Protein AF-S4PMJ0-F1 (afdb_monomer_lite)

Organism: NCBI:txid116150

pLDDT: mean 92.67, std 10.89, range [43.19, 98.44]

Secondary structure (DSSP, 8-state):
---GGGS--HHHHHHHHHHHHHHHHSTTSSTT-EEEEES-TT-HHHHHHHHTT-EEEEE--TTTHHHHHHHHHHTGGG--

Sequence (80 aa):
EGDVNCVVWDASLVLAKYLETMCQSKPDFLSGVRVLELGSGLGVVGLTAATLGAQVTLTDLPEALPLLRINITENKSKIA

Radius of gyration: 12.54 Å; chains: 1; bounding box: 33×24×32 Å

Foldseek 3Di:
DDPPLPDDDPVLVVLLVVVVVVCVVPLCPLAAAEEEDEACSQVSNQQSSQLSHHNYDYDDPPVNVVNNVVSCVVCVVSGD

InterPro domains:
  IPR019410 Lysine methyltransferase [PF10294] (3-77)
  IPR019410 Lysine methyltransferase [PTHR14614] (6-77)
  IPR029063 S-adenosyl-L-methionine-dependent methyltransferase superfamily [G3DSA:3.40.50.150] (1-80)
  IPR029063 S-adenosyl-L-methionine-dependent methyltransferase superfamily [SSF53335] (19-76)

Structure (mmCIF, N/CA/C/O backbone):
data_AF-S4PMJ0-F1
#
_entry.id   AF-S4PMJ0-F1
#
loop_
_atom_site.group_PDB
_atom_site.id
_atom_site.type_symbol
_atom_site.label_atom_id
_atom_site.label_alt_id
_atom_site.label_comp_id
_atom_site.label_asym_id
_atom_site.label_entity_id
_atom_site.label_seq_id
_atom_site.pdbx_PDB_ins_code
_atom_site.Cartn_x
_atom_site.Cartn_y
_atom_site.Cartn_z
_atom_site.occupancy
_atom_site.B_iso_or_equiv
_atom_site.auth_seq_id
_atom_site.auth_comp_id
_atom_site.auth_asym_id
_atom_site.auth_atom_id
_atom_site.pdbx_PDB_model_num
ATOM 1 N N . GLU A 1 1 ? 21.425 5.297 -16.005 1.00 43.19 1 GLU A N 1
ATOM 2 C CA . GLU A 1 1 ? 20.061 5.703 -15.610 1.00 43.19 1 GLU A CA 1
ATOM 3 C C . GLU A 1 1 ? 19.820 5.160 -14.212 1.00 43.19 1 GLU A C 1
ATOM 5 O O . GLU A 1 1 ? 20.333 4.089 -13.917 1.00 43.19 1 GLU A O 1
ATOM 10 N N . GLY A 1 2 ? 19.221 5.941 -13.312 1.00 51.34 2 GLY A N 1
ATOM 11 C CA . GLY A 1 2 ? 19.042 5.526 -11.919 1.00 51.34 2 GLY A CA 1
ATOM 12 C C . GLY A 1 2 ? 17.756 4.726 -11.763 1.00 51.34 2 GLY A C 1
ATOM 13 O O . GLY A 1 2 ? 16.697 5.229 -12.130 1.00 51.34 2 GLY A O 1
ATOM 14 N N . ASP A 1 3 ? 17.843 3.517 -11.211 1.00 57.91 3 ASP A N 1
ATOM 15 C CA . ASP A 1 3 ? 16.683 2.679 -10.893 1.00 57.91 3 ASP A CA 1
ATOM 16 C C . ASP A 1 3 ? 15.872 3.298 -9.740 1.00 57.91 3 ASP A C 1
ATOM 18 O O . ASP A 1 3 ? 15.986 2.917 -8.575 1.00 57.91 3 ASP A O 1
ATOM 22 N N . VAL A 1 4 ? 15.030 4.283 -10.064 1.00 63.69 4 VAL A N 1
ATOM 23 C CA . VAL A 1 4 ? 14.113 4.951 -9.119 1.00 63.69 4 VAL A CA 1
ATOM 24 C C . VAL A 1 4 ? 13.039 4.013 -8.552 1.00 63.69 4 VAL A C 1
ATOM 26 O O . VAL A 1 4 ? 12.405 4.339 -7.550 1.00 63.69 4 VAL A O 1
ATOM 29 N N . ASN A 1 5 ? 12.877 2.830 -9.149 1.00 60.56 5 ASN A N 1
ATOM 30 C CA . ASN A 1 5 ? 11.908 1.808 -8.744 1.00 60.56 5 ASN A CA 1
ATOM 31 C C . ASN A 1 5 ? 12.378 0.967 -7.542 1.00 60.56 5 ASN A C 1
ATOM 33 O O . ASN A 1 5 ? 11.602 0.181 -7.004 1.00 60.56 5 ASN A O 1
ATOM 37 N N . CYS A 1 6 ? 13.635 1.125 -7.115 1.00 71.88 6 CYS A N 1
ATOM 38 C CA . CYS A 1 6 ? 14.254 0.323 -6.054 1.00 71.88 6 CYS A CA 1
ATOM 39 C C . CYS A 1 6 ? 14.448 1.089 -4.736 1.00 71.88 6 CYS A C 1
ATOM 41 O O . CYS A 1 6 ? 15.080 0.571 -3.815 1.00 71.88 6 CYS A O 1
ATOM 43 N N . VAL A 1 7 ? 13.942 2.321 -4.634 1.00 84.12 7 VAL A N 1
ATOM 44 C CA . VAL A 1 7 ? 14.174 3.196 -3.479 1.00 84.12 7 VAL A CA 1
ATOM 45 C C . VAL A 1 7 ? 12.865 3.480 -2.753 1.00 84.12 7 VAL A C 1
ATOM 47 O O . VAL A 1 7 ? 11.833 3.759 -3.362 1.00 84.12 7 VAL A O 1
ATOM 50 N N . VAL A 1 8 ? 12.914 3.427 -1.423 1.00 87.75 8 VAL A N 1
ATOM 51 C CA . VAL A 1 8 ? 11.840 3.948 -0.576 1.00 87.75 8 VAL A CA 1
ATOM 52 C C . VAL A 1 8 ? 11.983 5.464 -0.517 1.00 87.75 8 VAL A C 1
ATOM 54 O O . VAL A 1 8 ? 12.974 5.977 -0.005 1.00 87.75 8 VAL A O 1
ATOM 57 N N . TRP A 1 9 ? 10.995 6.181 -1.042 1.00 91.25 9 TRP A N 1
ATOM 58 C CA . TRP A 1 9 ? 10.974 7.643 -1.020 1.00 91.25 9 TRP A CA 1
ATOM 59 C C . TRP A 1 9 ? 10.520 8.166 0.343 1.00 91.25 9 TRP A C 1
ATOM 61 O O . TRP A 1 9 ? 9.576 7.623 0.921 1.00 91.25 9 TRP A O 1
ATOM 71 N N . ASP A 1 10 ? 11.100 9.269 0.820 1.00 93.50 10 ASP A N 1
ATOM 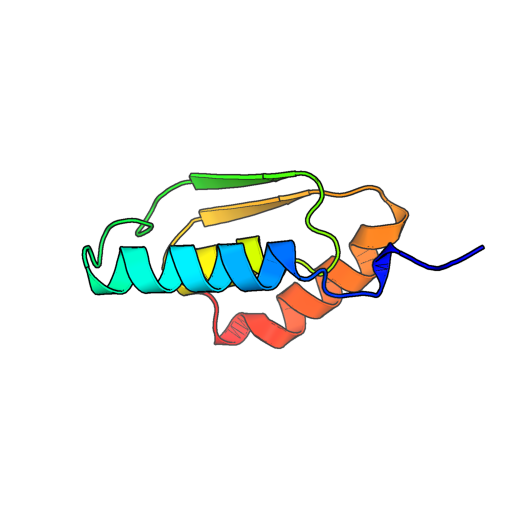72 C CA . ASP A 1 10 ? 10.754 9.864 2.123 1.00 93.50 10 ASP A CA 1
ATOM 73 C C . ASP A 1 10 ? 9.247 10.119 2.279 1.00 93.50 10 ASP A C 1
ATOM 75 O O . ASP A 1 10 ? 8.660 9.838 3.324 1.00 93.50 10 ASP A O 1
ATOM 79 N N . ALA A 1 11 ? 8.585 10.571 1.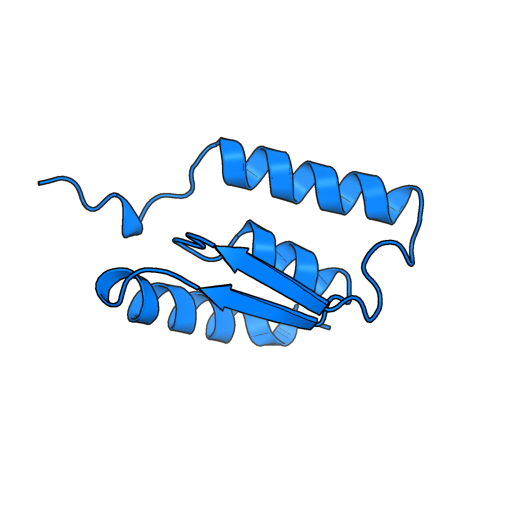209 1.00 93.94 11 ALA A N 1
ATOM 80 C CA . ALA A 1 11 ? 7.142 10.805 1.200 1.00 93.94 11 ALA A CA 1
ATOM 81 C C . ALA A 1 11 ? 6.325 9.537 1.516 1.00 93.94 11 ALA A C 1
ATOM 83 O O . ALA A 1 11 ? 5.297 9.622 2.188 1.00 93.94 11 ALA A O 1
ATOM 84 N N . SER A 1 12 ? 6.797 8.360 1.087 1.00 95.38 12 SER A N 1
ATOM 85 C CA . SER A 1 12 ? 6.130 7.084 1.372 1.00 95.38 12 SER A CA 1
ATOM 86 C C . SER A 1 12 ? 6.211 6.719 2.857 1.00 95.38 12 SER A C 1
ATOM 88 O O . SER A 1 12 ? 5.225 6.257 3.429 1.00 95.38 12 SER A O 1
ATOM 90 N N . LEU A 1 13 ? 7.337 7.012 3.516 1.00 96.50 13 LEU A N 1
ATOM 91 C CA . LEU A 1 13 ? 7.501 6.804 4.957 1.00 96.50 13 LEU A CA 1
ATOM 92 C C . LEU A 1 13 ? 6.611 7.755 5.760 1.00 96.50 13 LEU A C 1
ATOM 94 O O . LEU A 1 13 ? 5.943 7.332 6.706 1.00 96.50 13 LEU A O 1
ATOM 98 N N . VAL A 1 14 ? 6.561 9.029 5.357 1.00 98.12 14 VAL A N 1
ATOM 99 C CA . VAL A 1 14 ? 5.704 10.040 5.993 1.00 98.12 14 VAL A CA 1
ATOM 100 C C . VAL A 1 14 ? 4.230 9.644 5.885 1.00 98.12 14 VAL A C 1
ATOM 102 O O . VAL A 1 14 ? 3.517 9.666 6.889 1.00 98.12 14 VAL A O 1
ATOM 105 N N . LEU A 1 15 ? 3.773 9.232 4.698 1.00 98.06 15 LEU A N 1
ATOM 106 C CA . LEU A 1 15 ? 2.381 8.837 4.491 1.00 98.06 15 LEU A CA 1
ATOM 107 C C . LEU A 1 15 ? 2.031 7.540 5.232 1.00 98.06 15 LEU A C 1
ATOM 109 O O . LEU A 1 15 ? 0.986 7.479 5.878 1.00 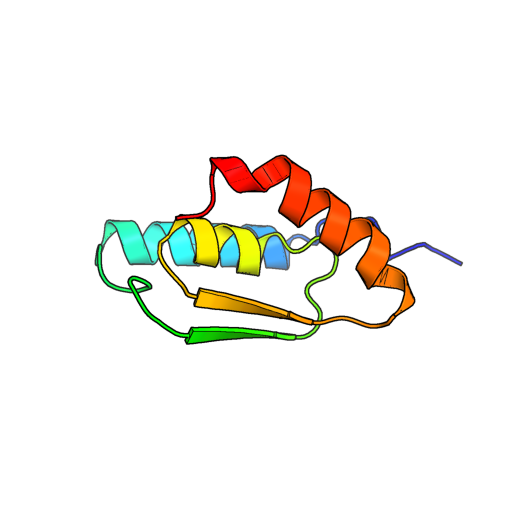98.06 15 LEU A O 1
ATOM 113 N N . ALA A 1 16 ? 2.907 6.533 5.218 1.00 97.62 16 ALA A N 1
ATOM 114 C CA . ALA A 1 16 ? 2.703 5.306 5.988 1.00 97.62 16 ALA A CA 1
ATOM 115 C C . ALA A 1 16 ? 2.545 5.604 7.490 1.00 97.62 16 ALA A C 1
ATOM 117 O O . ALA A 1 16 ? 1.590 5.143 8.122 1.00 97.62 16 ALA A O 1
ATOM 118 N N . LYS A 1 17 ? 3.419 6.454 8.051 1.00 97.94 17 LYS A N 1
ATOM 119 C CA . LYS A 1 17 ? 3.336 6.857 9.462 1.00 97.94 17 LYS A CA 1
ATOM 120 C C . LYS A 1 17 ? 2.074 7.664 9.767 1.00 97.94 17 LYS A C 1
ATOM 122 O O . LYS A 1 17 ? 1.486 7.518 10.842 1.00 97.94 17 LYS A O 1
ATOM 127 N N . TYR A 1 18 ? 1.641 8.504 8.831 1.00 98.12 18 TYR A N 1
ATOM 128 C CA . TYR A 1 18 ? 0.389 9.239 8.957 1.00 98.12 18 TYR A CA 1
ATOM 129 C C . TYR A 1 18 ? -0.816 8.292 9.033 1.00 98.12 18 TYR A C 1
ATOM 131 O O . TYR A 1 18 ? -1.625 8.430 9.948 1.00 98.12 18 TYR A O 1
ATOM 139 N N . LEU A 1 19 ? -0.911 7.293 8.147 1.00 97.81 19 LEU A N 1
ATOM 140 C CA . LEU A 1 19 ? -2.001 6.306 8.167 1.00 97.81 19 LEU A CA 1
ATOM 141 C C . LEU A 1 19 ? -2.041 5.511 9.478 1.00 97.81 19 LEU A C 1
ATOM 143 O O . LEU A 1 19 ? -3.117 5.338 10.053 1.00 97.81 19 LEU A O 1
ATOM 147 N N . GLU A 1 20 ? -0.878 5.088 9.979 1.00 97.00 20 GLU A N 1
ATOM 148 C CA . GLU A 1 20 ? -0.762 4.435 11.287 1.00 97.00 20 GLU A CA 1
ATOM 149 C C . GLU A 1 20 ? -1.293 5.348 12.405 1.00 97.00 20 GLU A C 1
ATOM 151 O O . GLU A 1 20 ? -2.131 4.934 13.205 1.00 97.00 20 GLU A O 1
ATOM 156 N N . THR A 1 21 ? -0.862 6.613 12.430 1.00 97.88 21 THR A N 1
ATOM 157 C CA . THR A 1 21 ? -1.291 7.603 13.436 1.00 97.88 21 THR A CA 1
ATOM 158 C C . THR A 1 21 ? -2.804 7.843 13.380 1.00 97.88 21 THR A C 1
ATOM 160 O O . THR A 1 21 ? -3.470 7.933 14.414 1.00 97.88 21 THR A O 1
ATOM 163 N N . MET A 1 22 ? -3.380 7.890 12.175 1.00 97.56 22 MET A N 1
ATOM 164 C CA . MET A 1 22 ? -4.826 8.013 11.996 1.00 97.56 22 MET A CA 1
ATOM 165 C C . MET A 1 22 ? -5.564 6.800 12.564 1.00 97.56 22 MET A C 1
ATOM 167 O O . MET A 1 22 ? -6.529 6.988 13.306 1.00 97.56 22 MET A O 1
ATOM 171 N N . CYS A 1 23 ? -5.078 5.584 12.305 1.00 96.00 23 CYS A N 1
ATOM 172 C CA . CYS A 1 23 ? -5.681 4.359 12.835 1.00 96.00 23 CYS A CA 1
ATOM 173 C C . CYS A 1 23 ? -5.518 4.227 14.358 1.00 96.00 23 CYS A C 1
ATOM 175 O O . CYS A 1 23 ? -6.418 3.722 15.020 1.00 96.00 23 CYS A O 1
ATOM 177 N N . GLN A 1 24 ? -4.443 4.756 14.950 1.0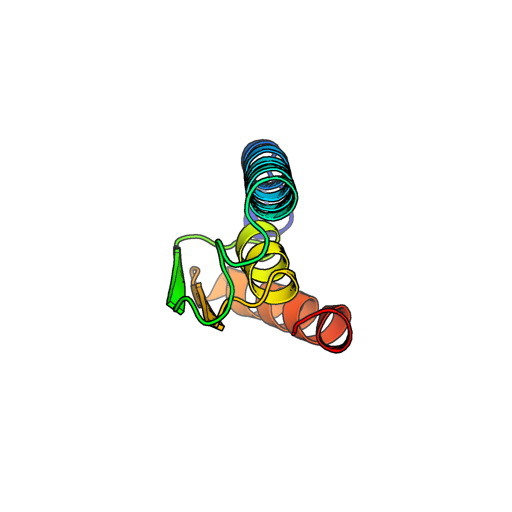0 95.25 24 GLN A N 1
ATOM 178 C CA . GLN A 1 24 ? -4.316 4.839 16.413 1.00 95.25 24 GLN A CA 1
ATOM 179 C C . GLN A 1 24 ? -5.415 5.714 17.037 1.00 95.25 24 GLN A C 1
ATOM 181 O O . GLN A 1 24 ? -5.945 5.384 18.095 1.00 95.25 24 GLN A O 1
ATOM 186 N N . SER A 1 25 ? -5.780 6.820 16.378 1.00 96.69 25 SER A N 1
ATOM 187 C CA . SER A 1 25 ? -6.859 7.706 16.846 1.00 96.69 25 SER A CA 1
ATOM 188 C C . SER A 1 25 ? -8.267 7.188 16.517 1.00 96.69 25 SER A C 1
ATOM 190 O O . SER A 1 25 ? -9.222 7.480 17.236 1.00 96.69 25 SER A O 1
ATOM 192 N N . LYS A 1 26 ? -8.403 6.442 15.416 1.00 96.19 26 LYS A N 1
ATOM 193 C CA . LYS A 1 26 ? -9.656 5.906 14.875 1.00 96.19 26 LYS A CA 1
ATOM 194 C C . LYS A 1 26 ? -9.395 4.493 14.335 1.00 96.19 26 LYS A C 1
ATOM 196 O O . LYS A 1 26 ? -9.081 4.369 13.152 1.00 96.19 26 LYS A O 1
ATOM 201 N N . PRO A 1 27 ? -9.531 3.443 15.166 1.00 92.12 27 PRO A N 1
ATOM 202 C CA . PRO A 1 27 ? -9.154 2.072 14.798 1.00 92.12 27 PRO A CA 1
ATOM 203 C C . PRO A 1 27 ? -9.782 1.561 13.497 1.00 92.12 27 PRO A C 1
ATOM 205 O O . PRO A 1 27 ? -9.121 0.880 12.723 1.00 92.12 27 PRO A O 1
ATOM 208 N N . ASP A 1 28 ? -11.018 1.967 13.203 1.00 93.56 28 ASP A N 1
ATOM 209 C CA . ASP A 1 28 ? -11.744 1.526 12.007 1.00 93.56 28 ASP A CA 1
ATOM 210 C C . ASP A 1 28 ? -11.513 2.414 10.772 1.00 93.56 28 ASP A C 1
ATOM 212 O O . ASP A 1 28 ? -12.200 2.261 9.766 1.00 93.56 28 ASP A O 1
ATOM 216 N N . PHE A 1 29 ? -10.563 3.357 10.815 1.00 96.62 29 PHE A N 1
ATOM 217 C CA . PHE A 1 29 ? -10.340 4.326 9.732 1.00 96.62 29 PHE A CA 1
ATOM 218 C C . PHE A 1 29 ? -10.077 3.669 8.366 1.00 96.62 29 PHE A C 1
ATOM 220 O O . PHE A 1 29 ? -10.526 4.191 7.347 1.00 96.62 29 PHE A O 1
ATOM 227 N N . LEU A 1 30 ? -9.377 2.529 8.346 1.00 96.62 30 LEU A N 1
ATOM 228 C CA . LEU A 1 30 ? -9.067 1.769 7.128 1.00 96.62 30 LEU A CA 1
ATOM 229 C C . LEU A 1 30 ? -9.720 0.382 7.071 1.00 96.62 30 LEU A C 1
ATOM 231 O O . LEU A 1 30 ? -9.666 -0.267 6.027 1.00 96.62 30 LEU A O 1
ATOM 235 N N . SER A 1 31 ? -10.372 -0.058 8.147 1.00 96.06 31 SER A N 1
ATOM 236 C CA . SER A 1 31 ? -10.955 -1.397 8.243 1.00 96.06 31 SER A CA 1
ATOM 237 C C . SER A 1 31 ? -12.031 -1.617 7.172 1.00 96.06 31 SER A C 1
ATOM 239 O O . SER A 1 31 ? -13.030 -0.900 7.110 1.00 96.06 31 SER A O 1
ATOM 241 N N . GLY A 1 32 ? -11.808 -2.587 6.281 1.00 94.69 32 GLY A N 1
ATOM 242 C CA . GLY A 1 32 ? -12.720 -2.927 5.183 1.00 94.69 32 GLY A CA 1
ATOM 243 C C . GLY A 1 32 ? -12.787 -1.896 4.047 1.00 94.69 32 GLY A C 1
ATOM 244 O O . GLY A 1 32 ? -13.558 -2.077 3.101 1.00 94.69 32 GLY A O 1
ATOM 245 N N . VAL A 1 33 ? -11.988 -0.827 4.101 1.00 97.75 33 VAL A N 1
ATOM 246 C CA . VAL A 1 33 ? -11.963 0.215 3.067 1.00 97.75 33 VAL A CA 1
ATOM 247 C C . VAL A 1 33 ? -11.222 -0.297 1.835 1.00 97.75 33 VAL A C 1
ATOM 249 O O . VAL A 1 33 ? -10.147 -0.881 1.941 1.00 97.75 33 VAL A O 1
ATOM 252 N N . ARG A 1 34 ? -11.769 -0.050 0.640 1.00 98.19 34 ARG A N 1
ATOM 253 C CA . ARG A 1 34 ? -11.081 -0.351 -0.623 1.00 98.19 34 ARG A CA 1
ATOM 254 C C . ARG A 1 34 ? -10.151 0.798 -0.999 1.00 98.19 34 ARG A C 1
ATOM 256 O O . ARG A 1 34 ? -10.621 1.918 -1.189 1.00 98.19 34 ARG A O 1
ATOM 263 N N . VAL A 1 35 ? -8.861 0.510 -1.139 1.00 98.31 35 VAL A N 1
ATOM 264 C CA . VAL A 1 35 ? -7.813 1.492 -1.449 1.00 98.31 35 VAL A CA 1
ATOM 265 C C . VAL A 1 35 ? -7.146 1.131 -2.773 1.00 98.31 35 VAL A C 1
ATOM 267 O O . VAL A 1 35 ? -6.803 -0.024 -3.009 1.00 98.31 35 VAL A O 1
ATOM 270 N N . LEU A 1 36 ? -6.945 2.131 -3.628 1.00 98.44 36 LEU A N 1
ATOM 271 C CA . LEU A 1 36 ? -6.134 2.039 -4.839 1.00 98.44 36 LEU A CA 1
ATOM 272 C C . LEU A 1 36 ? -4.917 2.947 -4.661 1.00 98.44 36 LEU A C 1
ATOM 274 O O . LEU A 1 36 ? -5.084 4.148 -4.457 1.00 98.44 36 LEU A O 1
ATOM 278 N N . GLU A 1 37 ? -3.715 2.387 -4.746 1.00 98.31 37 GLU A N 1
ATOM 279 C CA . GLU A 1 37 ? -2.473 3.162 -4.750 1.00 98.31 37 GLU A CA 1
ATOM 280 C C . GLU A 1 37 ? -1.942 3.282 -6.183 1.00 98.31 37 GLU A C 1
ATOM 282 O O . GLU A 1 37 ? -1.838 2.283 -6.899 1.00 98.31 37 GLU A O 1
ATOM 287 N N . LEU A 1 38 ? -1.628 4.511 -6.599 1.00 97.81 38 LEU A N 1
ATOM 288 C CA . LEU A 1 38 ? -1.059 4.835 -7.906 1.00 97.81 38 LEU A CA 1
ATOM 289 C C . LEU A 1 38 ? 0.424 5.169 -7.741 1.00 97.81 38 LEU A C 1
ATOM 291 O O . LEU A 1 38 ? 0.751 6.068 -6.969 1.00 97.81 38 LEU A O 1
ATOM 295 N N . GLY A 1 39 ? 1.298 4.487 -8.482 1.00 95.88 39 GLY A N 1
ATOM 296 C CA . GLY A 1 39 ? 2.745 4.676 -8.347 1.00 95.88 39 GLY A CA 1
ATOM 297 C C . GLY A 1 39 ? 3.272 4.093 -7.035 1.00 95.88 39 GLY A C 1
ATOM 298 O O . GLY A 1 39 ? 3.935 4.786 -6.265 1.00 95.88 39 GLY A O 1
ATOM 299 N N . SER A 1 40 ? 2.915 2.839 -6.749 1.00 96.00 40 SER A N 1
ATOM 300 C CA . SER A 1 40 ? 3.253 2.151 -5.501 1.00 96.00 40 SER A CA 1
ATOM 301 C C . SER A 1 40 ? 4.760 1.995 -5.260 1.00 96.00 40 SER A C 1
ATOM 303 O O . SER A 1 40 ? 5.177 1.855 -4.109 1.00 96.00 40 SER A O 1
ATOM 305 N N . GLY A 1 41 ? 5.592 1.971 -6.301 1.00 94.94 41 GLY A N 1
ATOM 306 C CA . GLY A 1 41 ? 7.013 1.648 -6.237 1.00 94.94 41 GLY A CA 1
ATOM 307 C C . GLY A 1 41 ? 7.236 0.315 -5.523 1.00 94.94 41 GLY A C 1
ATOM 308 O O . GLY A 1 41 ? 6.854 -0.749 -6.007 1.00 94.94 41 GLY A O 1
ATOM 309 N N . LEU A 1 42 ? 7.800 0.380 -4.316 1.00 95.00 42 LEU A N 1
ATOM 310 C CA . LEU A 1 42 ? 8.018 -0.781 -3.448 1.00 95.00 42 LEU A CA 1
ATOM 311 C C . LEU A 1 42 ? 6.777 -1.206 -2.635 1.00 95.00 42 LEU A C 1
ATOM 313 O O . LEU A 1 42 ? 6.815 -2.232 -1.959 1.00 95.00 42 LEU A O 1
ATOM 317 N N . GLY A 1 43 ? 5.684 -0.445 -2.691 1.00 96.25 43 GLY A N 1
ATOM 318 C CA . GLY A 1 43 ? 4.395 -0.757 -2.070 1.00 96.25 43 GLY A CA 1
ATOM 319 C C . GLY A 1 43 ? 4.278 -0.375 -0.597 1.00 96.25 43 GLY A C 1
ATOM 320 O O . GLY A 1 43 ? 3.364 -0.843 0.069 1.00 96.25 43 GLY A O 1
ATOM 321 N N . VAL A 1 44 ? 5.185 0.445 -0.056 1.00 96.62 44 VAL A N 1
ATOM 322 C CA . VAL A 1 44 ? 5.258 0.744 1.390 1.00 96.62 44 VAL A CA 1
ATOM 323 C C . VAL A 1 44 ? 3.932 1.269 1.949 1.00 96.62 44 VAL A C 1
ATOM 325 O O . VAL A 1 44 ? 3.465 0.780 2.981 1.00 96.62 44 VAL A O 1
ATOM 328 N N . VAL A 1 45 ? 3.308 2.242 1.281 1.00 97.94 45 VAL A N 1
ATOM 329 C CA . VAL A 1 45 ? 2.083 2.872 1.792 1.00 97.94 45 VAL A CA 1
ATOM 330 C C . VAL A 1 45 ? 0.904 1.923 1.665 1.00 97.94 45 VAL A C 1
ATOM 332 O O . VAL A 1 45 ? 0.197 1.701 2.647 1.00 97.94 45 VAL A O 1
ATOM 335 N N . GLY A 1 46 ? 0.691 1.333 0.491 1.00 97.94 46 GLY A N 1
ATOM 336 C CA . GLY A 1 46 ? -0.428 0.428 0.298 1.00 97.94 46 GLY A CA 1
ATOM 337 C C . GLY A 1 46 ? -0.310 -0.864 1.115 1.00 97.94 46 GLY A C 1
ATOM 338 O O . GLY A 1 46 ? -1.311 -1.322 1.658 1.00 97.94 46 GLY A O 1
ATOM 339 N N . LEU A 1 47 ? 0.894 -1.409 1.324 1.00 97.88 47 LEU A N 1
ATOM 340 C CA . LEU A 1 47 ? 1.102 -2.523 2.259 1.00 97.88 47 LEU A CA 1
ATOM 341 C C . LEU A 1 47 ? 0.790 -2.108 3.698 1.00 97.88 47 LEU A C 1
ATOM 343 O O . LEU A 1 47 ? 0.115 -2.853 4.403 1.00 97.88 47 LEU A O 1
ATOM 347 N N . THR A 1 48 ? 1.202 -0.907 4.116 1.00 97.62 48 THR A N 1
ATOM 348 C CA . THR A 1 48 ? 0.832 -0.359 5.431 1.00 97.62 48 THR A CA 1
ATOM 349 C C . THR A 1 48 ? -0.686 -0.267 5.570 1.00 97.62 48 THR A C 1
ATOM 351 O O . THR A 1 48 ? -1.242 -0.775 6.542 1.00 97.62 48 THR A O 1
ATOM 354 N N . ALA A 1 49 ? -1.381 0.288 4.575 1.00 97.94 49 ALA A N 1
ATOM 355 C CA . ALA A 1 49 ? -2.840 0.351 4.573 1.00 97.94 49 ALA A CA 1
ATOM 356 C C . ALA A 1 49 ? -3.481 -1.047 4.672 1.00 97.94 49 ALA A C 1
ATOM 358 O O . ALA A 1 49 ? -4.443 -1.227 5.417 1.00 97.94 49 ALA A O 1
ATOM 359 N N . ALA A 1 50 ? -2.918 -2.045 3.986 1.00 97.62 50 ALA A N 1
ATOM 360 C CA . ALA A 1 50 ? -3.392 -3.424 4.039 1.00 97.62 50 ALA A CA 1
ATOM 361 C C . ALA A 1 50 ? -3.197 -4.056 5.432 1.00 97.62 50 ALA A C 1
ATOM 363 O O . ALA A 1 50 ? -4.097 -4.718 5.943 1.00 97.62 50 ALA A O 1
ATOM 364 N N . THR A 1 51 ? -2.068 -3.793 6.104 1.00 96.81 51 THR A N 1
ATOM 365 C CA . THR A 1 51 ? -1.858 -4.227 7.504 1.00 96.81 51 THR A CA 1
ATOM 366 C C . THR A 1 51 ? -2.823 -3.561 8.492 1.00 96.81 51 THR A C 1
ATOM 368 O O . THR A 1 51 ? -3.101 -4.110 9.553 1.00 96.81 51 THR A O 1
ATOM 371 N N . LEU A 1 52 ? -3.368 -2.396 8.127 1.00 96.56 52 LEU A N 1
ATOM 372 C CA . LEU A 1 52 ? -4.360 -1.646 8.900 1.00 96.56 52 LEU A CA 1
ATOM 373 C C . LEU A 1 52 ? -5.812 -2.034 8.545 1.00 96.56 52 LEU A C 1
ATOM 375 O O . LEU A 1 52 ? -6.748 -1.348 8.952 1.00 96.56 52 LEU A O 1
ATOM 379 N N . GLY A 1 53 ? -6.013 -3.124 7.795 1.00 95.94 53 GLY A N 1
ATOM 380 C CA . GLY A 1 53 ? -7.336 -3.685 7.502 1.00 95.94 53 GLY A CA 1
ATOM 381 C C . GLY A 1 53 ? -7.976 -3.222 6.192 1.00 95.94 53 GLY A C 1
ATOM 382 O O . GLY A 1 53 ? -9.132 -3.569 5.936 1.00 95.94 53 GLY A O 1
ATOM 383 N N . ALA A 1 54 ? -7.266 -2.458 5.355 1.00 97.88 54 ALA A N 1
ATOM 384 C CA . ALA A 1 54 ? -7.774 -2.066 4.043 1.00 97.88 54 ALA A CA 1
ATOM 385 C C . ALA A 1 54 ? -7.666 -3.198 3.009 1.00 97.88 54 ALA A C 1
ATOM 387 O O . ALA A 1 54 ? -6.726 -3.989 3.000 1.00 97.88 54 ALA A O 1
ATOM 388 N N . GLN A 1 55 ? -8.586 -3.205 2.046 1.00 97.69 55 GLN A N 1
ATOM 389 C CA . GLN A 1 55 ? -8.502 -4.019 0.835 1.00 97.69 55 GLN A CA 1
ATOM 390 C C . GLN A 1 55 ? -7.781 -3.2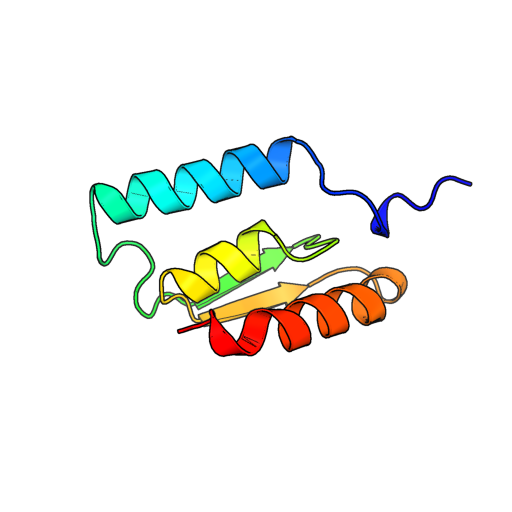23 -0.251 1.00 97.69 55 GLN A C 1
ATOM 392 O O . GLN A 1 55 ? -8.363 -2.327 -0.869 1.00 97.69 55 GLN A O 1
ATOM 397 N N . VAL A 1 56 ? -6.504 -3.528 -0.471 1.00 98.25 56 VAL A N 1
ATOM 398 C CA . VAL A 1 56 ? -5.620 -2.675 -1.272 1.00 98.25 56 VAL A CA 1
ATOM 399 C C . VAL A 1 56 ? -5.352 -3.257 -2.657 1.00 98.25 56 VAL A C 1
ATOM 401 O O . VAL A 1 56 ? -5.009 -4.427 -2.807 1.00 98.25 56 VAL A O 1
ATOM 404 N N . THR A 1 57 ? -5.462 -2.410 -3.678 1.00 98.19 57 THR A N 1
ATOM 405 C CA . THR A 1 57 ? -4.940 -2.651 -5.026 1.00 98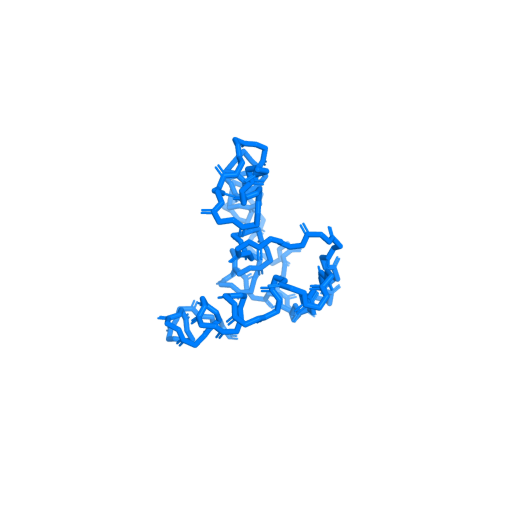.19 57 THR A CA 1
ATOM 406 C C . THR A 1 57 ? -3.729 -1.750 -5.248 1.00 98.19 57 THR A C 1
ATOM 408 O O . THR A 1 57 ? -3.854 -0.527 -5.228 1.00 98.19 57 THR A O 1
ATOM 411 N N . LEU A 1 58 ? -2.560 -2.356 -5.447 1.00 98.06 58 LEU A N 1
ATOM 412 C CA . LEU A 1 58 ? -1.305 -1.653 -5.724 1.00 98.06 58 LEU A CA 1
ATOM 413 C C . LEU A 1 58 ? -1.095 -1.566 -7.235 1.00 98.06 58 LEU A C 1
ATOM 415 O O . LEU A 1 58 ? -1.278 -2.568 -7.934 1.00 98.06 58 LEU A O 1
ATOM 419 N N . THR A 1 59 ? -0.713 -0.394 -7.740 1.00 98.00 59 THR A N 1
ATOM 420 C CA . THR A 1 59 ? -0.468 -0.187 -9.173 1.00 98.00 59 THR A CA 1
ATOM 421 C C . THR A 1 59 ? 0.811 0.593 -9.415 1.00 98.00 59 THR A C 1
ATOM 423 O O . THR A 1 59 ? 1.141 1.528 -8.687 1.00 98.00 59 THR A O 1
ATOM 426 N N . ASP A 1 60 ? 1.526 0.203 -10.463 1.00 96.69 60 ASP A N 1
ATOM 427 C CA . ASP A 1 60 ? 2.715 0.885 -10.954 1.00 96.69 60 ASP A CA 1
ATOM 428 C C . ASP A 1 60 ? 2.952 0.505 -12.427 1.00 96.69 60 ASP A C 1
ATOM 430 O O . ASP A 1 60 ? 2.191 -0.284 -13.005 1.00 96.69 60 ASP A O 1
ATOM 434 N N . LEU A 1 61 ? 3.999 1.059 -13.031 1.00 95.94 61 LEU A N 1
ATOM 435 C CA . LEU A 1 61 ? 4.482 0.684 -14.349 1.00 95.94 61 LEU A CA 1
ATOM 436 C C . LEU A 1 61 ? 4.983 -0.776 -14.365 1.00 95.94 61 LEU A C 1
ATOM 438 O O . LEU A 1 61 ? 5.402 -1.304 -13.325 1.00 95.94 61 LEU A O 1
ATOM 442 N N . PRO A 1 62 ? 4.952 -1.454 -15.532 1.00 95.69 62 PRO A N 1
ATOM 443 C CA . PRO A 1 62 ? 5.310 -2.869 -15.653 1.00 95.69 62 PRO A CA 1
ATOM 444 C C . PRO A 1 62 ? 6.664 -3.246 -15.040 1.00 95.69 62 PRO A C 1
ATOM 446 O O . PRO A 1 62 ? 6.805 -4.348 -14.511 1.00 95.69 62 PRO A O 1
ATOM 449 N N . GLU A 1 63 ? 7.636 -2.337 -15.074 1.00 92.50 63 GLU A N 1
ATOM 450 C CA . GLU A 1 63 ? 9.003 -2.541 -14.595 1.00 92.50 63 GLU A CA 1
ATOM 451 C C . GLU A 1 63 ? 9.087 -2.641 -13.064 1.00 92.50 63 GLU A C 1
ATOM 453 O O . GLU A 1 63 ? 9.966 -3.325 -12.542 1.00 92.50 63 GLU A O 1
ATOM 458 N N . ALA A 1 64 ? 8.167 -2.003 -12.332 1.00 92.06 64 ALA A N 1
ATOM 459 C CA . ALA A 1 64 ? 8.121 -2.044 -10.869 1.00 92.06 64 ALA A CA 1
ATOM 460 C C . ALA A 1 64 ? 7.343 -3.261 -10.331 1.00 92.06 64 ALA A C 1
ATOM 462 O O . ALA A 1 64 ? 7.571 -3.706 -9.201 1.00 92.06 64 ALA A O 1
ATOM 463 N N . LEU A 1 65 ? 6.456 -3.854 -11.143 1.00 94.81 65 LEU A N 1
ATOM 464 C CA . LEU A 1 65 ? 5.594 -4.963 -10.720 1.00 94.81 65 LEU A CA 1
ATOM 465 C C . LEU A 1 65 ? 6.347 -6.193 -10.173 1.00 94.81 65 LEU A C 1
ATOM 467 O O . LEU A 1 65 ? 5.840 -6.784 -9.215 1.00 94.81 65 LEU A O 1
ATOM 471 N N . PRO A 1 66 ? 7.510 -6.622 -10.711 1.00 94.88 66 PRO A N 1
ATOM 472 C CA . PRO A 1 66 ? 8.242 -7.760 -10.156 1.00 94.88 66 PRO A CA 1
ATOM 473 C C . PRO A 1 66 ? 8.666 -7.540 -8.699 1.00 94.88 66 PRO A C 1
ATOM 475 O O . PRO A 1 66 ? 8.396 -8.392 -7.852 1.00 94.88 66 PRO A O 1
ATOM 478 N N . LEU A 1 67 ? 9.259 -6.382 -8.387 1.00 94.38 67 LEU A N 1
ATOM 479 C CA . LEU A 1 67 ? 9.686 -6.040 -7.026 1.00 94.38 67 LEU A CA 1
ATOM 480 C C . LEU A 1 67 ? 8.491 -5.834 -6.096 1.00 94.38 67 LEU A C 1
ATOM 482 O O . LEU A 1 67 ? 8.478 -6.350 -4.979 1.00 94.38 67 LEU A O 1
ATOM 486 N N . LEU A 1 68 ? 7.449 -5.159 -6.580 1.00 95.19 68 LEU A N 1
ATOM 487 C CA . LEU A 1 68 ? 6.211 -4.967 -5.833 1.00 95.19 68 LEU A CA 1
ATOM 488 C C . LEU A 1 68 ? 5.583 -6.310 -5.420 1.00 95.19 68 LEU A C 1
ATOM 490 O O . LEU A 1 68 ? 5.181 -6.482 -4.270 1.00 95.19 68 LEU A O 1
ATOM 494 N N . ARG A 1 69 ? 5.555 -7.305 -6.319 1.00 96.06 69 ARG A N 1
ATOM 495 C CA . ARG A 1 69 ? 5.051 -8.660 -6.017 1.00 96.06 69 ARG A CA 1
ATOM 496 C C . ARG A 1 69 ? 5.897 -9.398 -4.982 1.00 96.06 69 ARG A C 1
ATOM 498 O O . ARG A 1 69 ? 5.326 -10.107 -4.149 1.00 96.06 69 ARG A O 1
ATOM 505 N N . ILE A 1 70 ? 7.220 -9.235 -5.018 1.00 96.50 70 ILE A N 1
ATOM 506 C CA . ILE A 1 70 ? 8.116 -9.785 -3.992 1.00 96.50 70 ILE A CA 1
ATOM 507 C C . ILE A 1 70 ? 7.767 -9.166 -2.636 1.00 96.50 70 ILE A C 1
ATOM 509 O O . ILE A 1 70 ? 7.482 -9.899 -1.694 1.00 96.50 70 ILE A O 1
ATOM 513 N N . ASN A 1 71 ? 7.657 -7.838 -2.555 1.00 95.69 71 ASN A N 1
ATOM 514 C CA . ASN A 1 71 ? 7.332 -7.152 -1.302 1.00 95.69 71 ASN A CA 1
ATOM 515 C C . ASN A 1 71 ? 5.959 -7.550 -0.742 1.00 95.69 71 ASN A C 1
ATOM 517 O O . ASN A 1 71 ? 5.831 -7.738 0.468 1.00 95.69 71 ASN A O 1
ATOM 521 N N . ILE A 1 72 ? 4.948 -7.742 -1.597 1.00 96.12 72 ILE A N 1
ATOM 522 C CA . ILE A 1 72 ? 3.648 -8.292 -1.176 1.00 96.12 72 ILE A CA 1
ATOM 523 C C . ILE A 1 72 ? 3.824 -9.692 -0.577 1.00 96.12 72 ILE A C 1
ATOM 525 O O . ILE A 1 72 ? 3.257 -9.989 0.471 1.00 96.12 72 ILE A O 1
ATOM 529 N N . THR A 1 73 ? 4.598 -10.553 -1.239 1.00 97.00 73 THR A N 1
ATOM 530 C CA . THR A 1 73 ? 4.792 -11.947 -0.817 1.00 97.00 73 THR A CA 1
ATOM 531 C C . THR A 1 73 ? 5.505 -12.026 0.531 1.00 97.00 73 THR A C 1
ATOM 533 O O . THR A 1 73 ? 5.010 -12.696 1.437 1.00 97.00 73 THR A O 1
ATOM 536 N N . GLU A 1 74 ? 6.595 -11.278 0.699 1.00 96.62 74 GLU A N 1
ATOM 537 C CA . GLU A 1 74 ? 7.387 -11.249 1.936 1.00 96.62 74 GLU A CA 1
ATOM 538 C C . GLU A 1 74 ? 6.612 -10.662 3.125 1.00 96.62 74 GLU A C 1
ATOM 540 O O . GLU A 1 74 ? 6.846 -11.031 4.275 1.00 96.62 74 GLU A O 1
ATOM 545 N N . ASN A 1 75 ? 5.648 -9.773 2.870 1.00 96.00 75 ASN A N 1
ATOM 546 C CA . ASN A 1 75 ? 4.835 -9.152 3.919 1.00 96.00 75 ASN A CA 1
ATOM 547 C C . ASN A 1 75 ? 3.454 -9.794 4.088 1.00 96.00 75 ASN A C 1
ATOM 549 O O . ASN A 1 75 ? 2.671 -9.332 4.916 1.00 96.00 75 ASN A O 1
ATOM 553 N N . LYS A 1 76 ? 3.149 -10.877 3.363 1.00 93.38 76 LYS A N 1
ATOM 554 C CA . LYS A 1 76 ? 1.813 -11.490 3.346 1.00 93.38 76 LYS A CA 1
ATOM 555 C C . LYS A 1 76 ? 1.310 -11.906 4.731 1.00 93.38 76 LYS A C 1
ATOM 557 O O . LYS A 1 76 ? 0.116 -11.833 4.978 1.00 93.38 76 LYS A O 1
ATOM 562 N N . SER A 1 77 ? 2.202 -12.303 5.640 1.00 94.19 77 SER A N 1
ATOM 563 C CA . SER A 1 77 ? 1.852 -12.667 7.023 1.00 94.19 77 SER A CA 1
ATOM 564 C C . SER A 1 77 ? 1.479 -11.479 7.917 1.00 94.19 77 SER A C 1
ATOM 566 O O . SER A 1 77 ? 0.965 -11.690 9.012 1.00 94.19 77 SER A O 1
ATOM 568 N N . LYS A 1 78 ? 1.756 -10.245 7.478 1.00 89.75 78 LYS A N 1
ATOM 569 C CA . LYS A 1 78 ? 1.450 -9.001 8.201 1.00 89.75 78 LYS A CA 1
ATOM 570 C C . LYS A 1 78 ? 0.208 -8.286 7.667 1.00 89.75 78 LYS A C 1
ATOM 572 O O . LYS A 1 78 ? -0.258 -7.345 8.300 1.00 89.75 78 LYS A O 1
ATOM 577 N N . ILE A 1 79 ? -0.277 -8.684 6.493 1.00 88.31 79 ILE A N 1
ATOM 578 C CA . ILE A 1 79 ? -1.472 -8.119 5.866 1.00 88.31 79 ILE A CA 1
ATOM 579 C C . ILE A 1 79 ? -2.704 -8.783 6.494 1.00 88.31 79 ILE A C 1
ATOM 581 O O . ILE A 1 79 ? -2.699 -10.000 6.688 1.00 88.31 79 ILE A O 1
ATOM 585 N N . ALA A 1 80 ? -3.706 -7.968 6.838 1.00 68.88 80 ALA A N 1
ATOM 586 C CA . ALA A 1 80 ? -4.959 -8.406 7.452 1.00 68.88 80 ALA A CA 1
ATOM 587 C C . ALA A 1 80 ? -5.889 -9.132 6.466 1.00 68.88 80 ALA A C 1
ATOM 589 O O . ALA A 1 80 ? -5.839 -8.826 5.250 1.00 68.88 80 ALA A O 1
#